Protein AF-A0A8T6SCQ6-F1 (afdb_monomer_lite)

Sequence (68 aa):
MSERELDLSPMELGISPTGEPSWLDRVMRLRDREDLGLFKLGYLEALLRIADWKGSKIETGQQRESEK

pLDDT: mean 88.83, std 12.03, range [55.25, 98.25]

Structure (mmCIF, N/CA/C/O backbone):
data_AF-A0A8T6SCQ6-F1
#
_entry.id   AF-A0A8T6SCQ6-F1
#
loop_
_atom_site.group_PDB
_atom_site.id
_atom_site.type_symbol
_atom_site.label_atom_id
_atom_site.label_alt_id
_atom_site.label_comp_id
_atom_site.label_asym_id
_atom_site.label_entity_id
_atom_site.label_seq_id
_atom_site.pdbx_PDB_ins_code
_atom_site.Cartn_x
_atom_site.Cartn_y
_atom_site.Cartn_z
_atom_site.occupancy
_atom_site.B_iso_or_equiv
_atom_site.auth_seq_id
_atom_site.auth_comp_id
_atom_site.auth_asym_id
_atom_site.auth_atom_id
_atom_site.pdbx_PDB_model_num
ATOM 1 N N . MET A 1 1 ? 19.588 -21.729 19.650 1.00 55.25 1 MET A N 1
ATOM 2 C CA . MET A 1 1 ? 18.806 -20.674 18.972 1.00 55.25 1 MET A CA 1
ATOM 3 C C . MET A 1 1 ? 19.280 -20.633 17.529 1.00 55.25 1 MET A C 1
ATOM 5 O O . MET A 1 1 ? 20.487 -20.644 17.342 1.00 55.25 1 MET A O 1
ATOM 9 N N . SER A 1 2 ? 18.393 -20.708 16.534 1.00 78.25 2 SER A N 1
ATOM 10 C CA . SER A 1 2 ? 18.798 -20.623 15.121 1.00 78.25 2 SER A CA 1
ATOM 11 C C . SER A 1 2 ? 19.092 -19.169 14.758 1.00 78.25 2 SER A C 1
ATOM 13 O O . SER A 1 2 ? 18.227 -18.318 14.973 1.00 78.25 2 SER A O 1
ATOM 15 N N . GLU A 1 3 ? 20.264 -18.897 14.198 1.00 81.69 3 GLU A N 1
ATOM 16 C CA . GLU A 1 3 ? 20.568 -17.611 13.571 1.00 81.69 3 GLU A CA 1
ATOM 1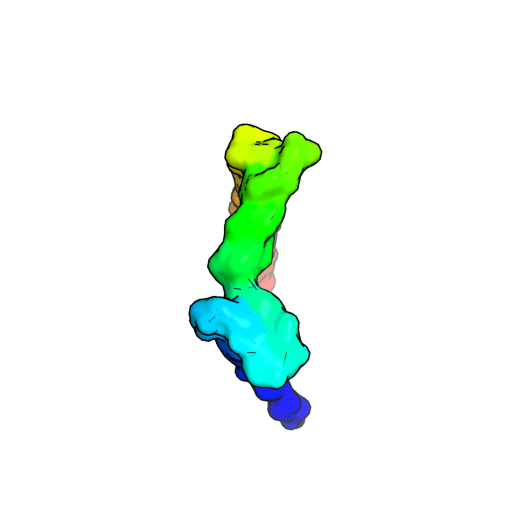7 C C . GLU A 1 3 ? 19.689 -17.426 12.324 1.00 81.69 3 GLU A C 1
ATOM 19 O O . GLU A 1 3 ? 19.443 -18.380 11.581 1.00 81.69 3 GLU A O 1
ATOM 24 N N . ARG A 1 4 ? 19.142 -16.220 12.140 1.00 86.75 4 ARG A N 1
ATOM 25 C CA . ARG A 1 4 ? 18.348 -15.840 10.967 1.00 86.75 4 ARG A CA 1
ATOM 26 C C . ARG A 1 4 ? 18.935 -14.566 10.387 1.00 86.75 4 ARG A C 1
ATOM 28 O O . ARG A 1 4 ? 19.016 -13.562 11.088 1.00 86.75 4 ARG A O 1
ATOM 35 N N . GLU A 1 5 ? 19.318 -14.627 9.122 1.00 90.62 5 GLU A N 1
ATOM 36 C CA . GLU A 1 5 ? 19.831 -13.486 8.374 1.00 90.62 5 GLU A CA 1
ATOM 37 C C . GLU A 1 5 ? 18.670 -12.739 7.704 1.00 90.62 5 GLU A C 1
ATOM 39 O O . GLU A 1 5 ? 17.726 -13.360 7.207 1.00 90.62 5 GLU A O 1
ATOM 44 N N . LEU A 1 6 ? 18.713 -11.405 7.742 1.00 90.06 6 LEU A N 1
ATOM 45 C CA . LEU A 1 6 ? 17.722 -10.542 7.106 1.00 90.06 6 LEU A CA 1
ATOM 46 C C . LEU A 1 6 ? 18.318 -9.975 5.818 1.00 90.06 6 LEU A C 1
ATOM 48 O O . LEU A 1 6 ? 19.278 -9.210 5.871 1.00 90.06 6 LEU A O 1
ATOM 52 N N . ASP A 1 7 ? 17.719 -10.311 4.680 1.00 90.12 7 ASP A N 1
ATOM 53 C CA . ASP A 1 7 ? 18.074 -9.698 3.403 1.00 90.12 7 ASP A CA 1
ATOM 54 C C . ASP A 1 7 ? 17.441 -8.302 3.287 1.00 90.12 7 ASP A C 1
ATOM 56 O O . ASP A 1 7 ? 16.218 -8.140 3.354 1.00 90.12 7 ASP A O 1
ATOM 60 N N . LEU A 1 8 ? 18.289 -7.286 3.123 1.00 92.56 8 LEU A N 1
ATOM 61 C CA . LEU A 1 8 ? 17.892 -5.887 2.975 1.00 92.56 8 LEU A CA 1
ATOM 62 C C . LEU A 1 8 ? 17.967 -5.389 1.528 1.00 92.56 8 LEU A C 1
ATOM 64 O O . LEU A 1 8 ? 17.663 -4.221 1.294 1.00 92.56 8 LEU A O 1
ATOM 68 N N . SER A 1 9 ? 18.283 -6.252 0.558 1.00 93.06 9 SER A N 1
ATOM 69 C CA . SER A 1 9 ? 18.314 -5.908 -0.872 1.00 93.06 9 SER A CA 1
ATOM 70 C C . SER A 1 9 ? 17.071 -5.134 -1.357 1.00 93.06 9 SER A C 1
ATOM 72 O O . SER A 1 9 ? 17.232 -4.193 -2.132 1.00 93.06 9 SER A O 1
ATOM 74 N N . PRO A 1 10 ? 15.831 -5.412 -0.887 1.00 94.19 10 PRO A N 1
ATOM 75 C CA . PRO A 1 10 ? 14.656 -4.629 -1.288 1.00 94.19 10 PRO A CA 1
ATOM 76 C C . PRO A 1 10 ? 14.666 -3.156 -0.845 1.00 94.19 10 PRO A C 1
ATOM 78 O O . PRO A 1 10 ? 13.861 -2.372 -1.343 1.00 94.19 10 PRO A O 1
ATOM 81 N N . MET A 1 11 ? 15.510 -2.772 0.115 1.00 94.12 11 MET A N 1
ATOM 82 C CA . MET A 1 11 ? 15.634 -1.388 0.591 1.00 94.12 11 MET A CA 1
ATOM 83 C C . MET A 1 11 ? 16.540 -0.534 -0.305 1.00 94.12 11 MET A C 1
ATOM 85 O O . MET A 1 11 ? 16.484 0.694 -0.231 1.00 94.12 11 MET A O 1
ATOM 89 N N . GLU A 1 12 ? 17.367 -1.161 -1.143 1.00 94.12 12 GLU A N 1
ATOM 90 C CA . GLU A 1 12 ? 18.204 -0.465 -2.119 1.00 94.12 12 GLU A CA 1
ATOM 91 C C . GLU A 1 12 ? 17.370 0.034 -3.304 1.00 94.12 12 GLU A C 1
ATOM 93 O O . GLU A 1 12 ? 16.282 -0.471 -3.579 1.00 94.12 12 GLU A O 1
ATOM 98 N N . LEU A 1 13 ? 17.860 1.055 -4.013 1.00 92.75 13 LEU A N 1
ATOM 99 C CA . LEU A 1 13 ? 17.173 1.597 -5.186 1.00 92.75 13 LEU A CA 1
ATOM 100 C C . LEU A 1 13 ? 17.446 0.750 -6.431 1.00 92.75 13 LEU A C 1
ATOM 102 O O . LEU A 1 13 ? 18.583 0.375 -6.706 1.00 92.75 13 LEU A O 1
ATOM 106 N N . GLY A 1 14 ? 16.407 0.556 -7.243 1.00 90.69 14 GLY A N 1
ATOM 107 C CA . GLY A 1 14 ? 16.499 -0.156 -8.512 1.00 90.69 14 GLY A CA 1
ATOM 108 C C . GLY A 1 14 ? 16.337 -1.668 -8.363 1.00 90.69 14 GLY A C 1
ATOM 109 O O . GLY A 1 14 ? 15.483 -2.145 -7.617 1.00 90.69 14 GLY A O 1
ATOM 110 N N . ILE A 1 15 ? 17.114 -2.419 -9.143 1.00 92.25 15 ILE A N 1
ATOM 111 C CA . ILE A 1 15 ? 17.028 -3.878 -9.224 1.00 92.25 15 ILE A CA 1
ATOM 112 C C . ILE A 1 15 ? 18.213 -4.486 -8.477 1.00 92.25 15 ILE A C 1
ATOM 114 O O . ILE A 1 15 ? 19.358 -4.123 -8.746 1.00 92.25 15 ILE A O 1
ATOM 118 N N . SER A 1 16 ? 17.935 -5.418 -7.565 1.00 92.81 16 SER A N 1
ATOM 119 C CA . SER A 1 16 ? 18.968 -6.145 -6.829 1.00 92.81 16 SER A CA 1
ATOM 120 C C . SER A 1 16 ? 19.849 -6.981 -7.775 1.00 92.81 16 SER A C 1
ATOM 122 O O . SER A 1 16 ? 19.435 -7.306 -8.894 1.00 92.81 16 SER A O 1
ATOM 124 N N . PRO A 1 17 ? 21.030 -7.446 -7.328 1.00 89.12 17 PRO A N 1
ATOM 125 C CA . PRO A 1 17 ? 21.846 -8.390 -8.100 1.00 89.12 17 PRO A CA 1
ATOM 126 C C . PRO A 1 17 ? 21.110 -9.686 -8.486 1.00 89.12 17 PRO A C 1
ATOM 128 O O . PRO A 1 17 ? 21.468 -10.335 -9.466 1.00 89.12 17 PRO A O 1
ATOM 131 N N . THR A 1 18 ? 20.073 -10.059 -7.730 1.00 89.44 18 THR A N 1
ATOM 132 C CA . THR A 1 18 ? 19.218 -11.230 -7.978 1.00 89.44 18 THR A CA 1
ATOM 133 C C . THR A 1 18 ? 18.028 -10.938 -8.898 1.00 89.44 18 THR A C 1
ATOM 135 O O . THR A 1 18 ? 17.259 -11.846 -9.205 1.00 89.44 18 THR A O 1
ATOM 138 N N . GLY A 1 19 ? 17.878 -9.700 -9.380 1.00 92.06 19 GLY A N 1
ATOM 139 C CA . GLY A 1 19 ? 16.808 -9.302 -10.297 1.00 92.06 19 GLY A CA 1
ATOM 140 C C . GLY A 1 19 ? 15.514 -8.849 -9.614 1.00 92.06 19 GLY A C 1
ATOM 141 O O . GLY A 1 19 ? 14.524 -8.590 -10.301 1.00 92.06 19 GLY A O 1
ATOM 142 N N . GLU A 1 20 ? 15.490 -8.738 -8.284 1.00 94.31 20 GLU A N 1
ATOM 143 C CA . GLU A 1 20 ? 14.300 -8.312 -7.552 1.00 94.31 20 GLU A CA 1
ATOM 144 C C . GLU A 1 20 ? 14.153 -6.783 -7.522 1.00 94.31 20 GLU A C 1
ATOM 146 O O . GLU A 1 20 ? 15.140 -6.069 -7.346 1.00 94.31 20 GLU A O 1
ATOM 151 N N . PRO A 1 21 ? 12.924 -6.247 -7.652 1.00 95.88 21 PRO A N 1
ATOM 152 C CA . PRO A 1 21 ? 12.696 -4.811 -7.577 1.00 95.88 21 PRO A CA 1
ATOM 153 C C . PRO A 1 21 ? 12.767 -4.295 -6.139 1.00 95.88 21 PRO A C 1
ATOM 155 O O . PRO A 1 21 ? 12.283 -4.956 -5.209 1.00 95.88 21 PRO A O 1
ATOM 158 N N . SER A 1 22 ? 13.262 -3.065 -6.004 1.00 96.31 22 SER A N 1
ATOM 159 C CA . SER A 1 22 ? 13.206 -2.263 -4.783 1.00 96.31 22 SER A CA 1
ATOM 160 C C . SER A 1 22 ? 11.784 -2.097 -4.243 1.00 96.31 22 SER A C 1
ATOM 162 O O . SER A 1 22 ? 10.788 -2.196 -4.971 1.00 96.31 22 SER A O 1
ATOM 164 N N . TRP A 1 23 ? 11.668 -1.765 -2.959 1.00 95.44 23 TRP A N 1
ATOM 165 C CA . TRP A 1 23 ? 10.400 -1.374 -2.345 1.00 95.44 23 TRP A CA 1
ATOM 166 C C . TRP A 1 23 ? 9.746 -0.206 -3.072 1.00 95.44 23 TRP A C 1
ATOM 168 O O . TRP A 1 23 ? 8.533 -0.218 -3.285 1.00 95.44 23 TRP A O 1
ATOM 178 N N . LEU A 1 24 ? 10.548 0.771 -3.498 1.00 95.31 24 LEU A N 1
ATOM 179 C CA . LEU A 1 24 ? 10.055 1.913 -4.252 1.00 95.31 24 LEU A CA 1
ATOM 180 C C . LEU A 1 24 ? 9.404 1.458 -5.562 1.00 95.31 24 LEU A C 1
ATOM 182 O O . LEU A 1 24 ? 8.254 1.806 -5.820 1.00 95.31 24 LEU A O 1
ATOM 186 N N . ASP A 1 25 ? 10.090 0.626 -6.347 1.00 95.81 25 ASP A N 1
ATOM 187 C CA . ASP A 1 25 ? 9.563 0.110 -7.614 1.00 95.81 25 ASP A CA 1
ATOM 188 C C . ASP A 1 25 ? 8.292 -0.722 -7.414 1.00 95.81 25 ASP A C 1
ATOM 190 O O . ASP A 1 25 ? 7.334 -0.592 -8.181 1.00 95.81 25 ASP A O 1
ATOM 194 N N . ARG A 1 26 ? 8.244 -1.553 -6.365 1.00 94.69 26 ARG A N 1
ATOM 195 C CA . ARG A 1 26 ? 7.048 -2.339 -6.015 1.00 94.69 26 ARG A CA 1
ATOM 196 C C . ARG A 1 26 ? 5.850 -1.429 -5.729 1.00 94.69 26 ARG A C 1
ATOM 198 O O . ARG A 1 26 ? 4.764 -1.669 -6.259 1.00 94.69 26 ARG A O 1
ATOM 205 N N . VAL A 1 27 ? 6.043 -0.374 -4.937 1.00 93.12 27 VAL A N 1
ATOM 206 C CA . VAL A 1 27 ? 4.977 0.575 -4.580 1.00 93.12 27 VAL A CA 1
ATOM 207 C C . VAL A 1 27 ? 4.541 1.407 -5.787 1.00 93.12 27 VAL A C 1
ATOM 209 O O . VAL A 1 27 ? 3.341 1.582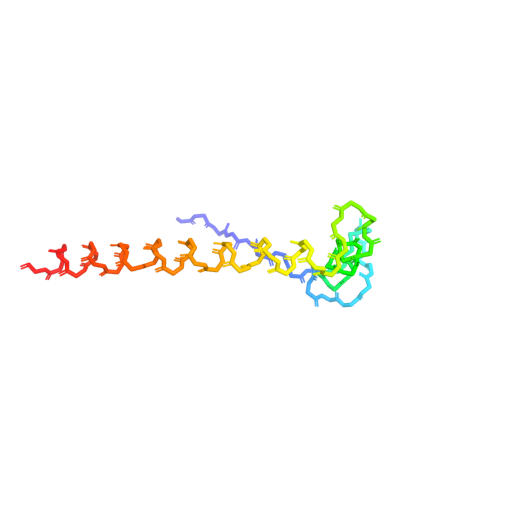 -5.997 1.00 93.12 27 VAL A O 1
ATOM 212 N N . MET A 1 28 ? 5.480 1.868 -6.619 1.00 94.50 28 MET A N 1
ATOM 213 C CA . MET A 1 28 ? 5.162 2.613 -7.844 1.00 94.50 28 MET A CA 1
ATOM 214 C C . MET A 1 28 ? 4.326 1.768 -8.808 1.00 94.50 28 MET A C 1
ATOM 216 O O . MET A 1 28 ? 3.277 2.215 -9.264 1.00 94.50 28 MET A O 1
ATOM 220 N N . ARG A 1 29 ? 4.706 0.503 -9.029 1.00 94.75 29 ARG A N 1
ATOM 221 C CA . ARG A 1 29 ? 3.914 -0.429 -9.848 1.00 94.75 29 ARG A CA 1
ATOM 222 C C . ARG A 1 29 ? 2.511 -0.642 -9.287 1.00 94.75 29 ARG A C 1
ATOM 224 O O . ARG A 1 29 ? 1.559 -0.694 -10.055 1.00 94.75 29 ARG A O 1
ATOM 231 N N . LEU A 1 30 ? 2.365 -0.758 -7.965 1.00 94.94 30 LEU A N 1
ATOM 232 C CA . LEU A 1 30 ? 1.055 -0.915 -7.329 1.00 94.94 30 LEU A CA 1
ATOM 233 C C . LEU A 1 30 ? 0.173 0.329 -7.511 1.00 94.94 30 LEU A C 1
ATOM 235 O O . LEU A 1 30 ? -1.018 0.195 -7.780 1.00 94.94 30 LEU A O 1
ATOM 239 N N .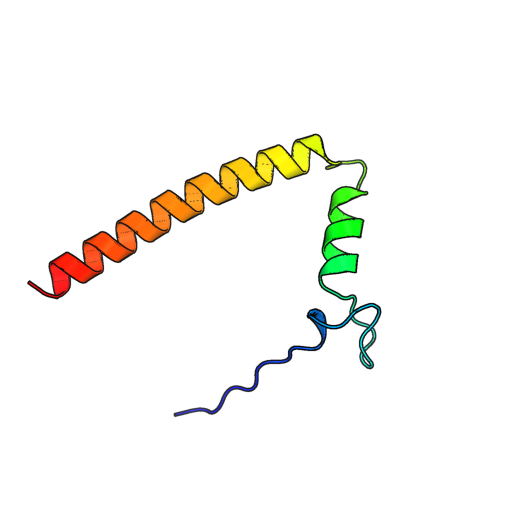 ARG A 1 31 ? 0.761 1.524 -7.390 1.00 95.25 31 ARG A N 1
ATOM 240 C CA . ARG A 1 31 ? 0.092 2.810 -7.626 1.00 95.25 31 ARG A CA 1
ATOM 241 C C . ARG A 1 31 ? -0.370 2.956 -9.076 1.00 95.25 31 ARG A C 1
ATOM 243 O O . ARG A 1 31 ? -1.466 3.461 -9.303 1.00 95.25 31 ARG A O 1
ATOM 250 N N . ASP A 1 32 ? 0.459 2.529 -10.024 1.00 96.75 32 ASP A N 1
ATOM 251 C CA . ASP A 1 32 ? 0.234 2.723 -11.461 1.00 96.75 32 ASP A CA 1
ATOM 252 C C . ASP A 1 32 ? -0.701 1.663 -12.073 1.00 96.75 32 ASP A C 1
ATOM 254 O O . ASP A 1 32 ? -1.105 1.783 -13.228 1.00 96.75 32 ASP A O 1
ATOM 258 N N . ARG A 1 33 ? -1.094 0.636 -11.307 1.00 97.44 33 ARG A N 1
ATOM 259 C CA . ARG A 1 33 ? -2.098 -0.347 -11.733 1.00 97.44 33 ARG A CA 1
ATOM 260 C C . ARG A 1 33 ? -3.456 0.310 -11.966 1.00 97.44 33 ARG A C 1
ATOM 262 O O . ARG A 1 33 ? -4.031 0.883 -11.043 1.00 97.44 33 ARG A O 1
ATOM 269 N N . GLU A 1 34 ? -4.013 0.127 -13.160 1.00 96.06 34 GLU A N 1
ATOM 270 C CA . GLU A 1 34 ? -5.304 0.703 -13.567 1.00 96.06 34 GLU A CA 1
ATOM 271 C C . GLU A 1 34 ? -6.475 0.286 -12.665 1.00 96.06 34 GLU A C 1
ATOM 273 O O . GLU A 1 34 ? -7.392 1.067 -12.418 1.00 96.06 34 GLU A O 1
ATOM 278 N N . ASP A 1 35 ? -6.443 -0.934 -12.127 1.00 96.94 35 ASP A N 1
ATOM 279 C CA . ASP A 1 35 ? -7.497 -1.458 -11.261 1.00 96.94 35 ASP A CA 1
ATOM 280 C C . ASP A 1 35 ? -7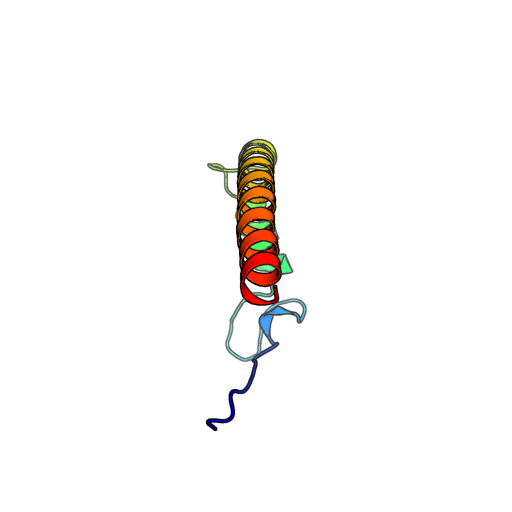.424 -0.931 -9.818 1.00 96.94 35 ASP A C 1
ATOM 282 O O . ASP A 1 35 ? -8.398 -1.067 -9.069 1.00 96.94 35 ASP A O 1
ATOM 286 N N . LEU A 1 36 ? -6.311 -0.305 -9.428 1.00 96.06 36 LEU A N 1
ATOM 287 C CA . LEU A 1 36 ? -6.106 0.297 -8.111 1.00 96.06 36 LEU A CA 1
ATOM 288 C C . LEU A 1 36 ? -6.039 1.825 -8.209 1.00 96.06 36 LEU A C 1
ATOM 290 O O . LEU A 1 36 ? -6.907 2.524 -7.680 1.00 96.06 36 LEU A O 1
ATOM 294 N N . GLY A 1 37 ? -5.022 2.352 -8.886 1.00 94.38 37 GLY A N 1
ATOM 295 C CA . GLY A 1 37 ? -4.741 3.778 -8.928 1.00 94.38 37 GLY A CA 1
ATOM 296 C C . GLY A 1 37 ? -4.512 4.388 -7.539 1.00 94.38 37 GLY A C 1
ATOM 297 O O . GLY A 1 37 ? -4.572 3.731 -6.497 1.00 94.38 37 GLY A O 1
ATOM 298 N N . LEU A 1 38 ? -4.303 5.702 -7.513 1.00 95.25 38 LEU A N 1
ATOM 299 C CA . LEU A 1 38 ? -4.053 6.451 -6.278 1.00 95.25 38 LEU A CA 1
ATOM 300 C C . LEU A 1 38 ? -5.210 6.357 -5.270 1.00 95.25 38 LEU A C 1
ATOM 302 O O . LEU A 1 38 ? -4.984 6.171 -4.075 1.00 95.25 38 LEU A O 1
ATOM 306 N N . PHE A 1 39 ? -6.454 6.475 -5.740 1.00 95.50 39 PHE A N 1
ATOM 307 C CA . PHE A 1 39 ? -7.613 6.602 -4.854 1.00 95.50 39 PHE A CA 1
ATOM 308 C C . PHE A 1 39 ? -8.008 5.286 -4.184 1.00 95.50 39 PHE A C 1
ATOM 310 O O . PHE A 1 39 ? -8.215 5.264 -2.969 1.00 95.50 39 PHE A O 1
ATOM 317 N N . LYS A 1 40 ? -8.093 4.179 -4.937 1.00 97.19 40 LYS A N 1
ATOM 318 C CA . LYS A 1 40 ? -8.445 2.883 -4.338 1.00 97.19 40 LYS A CA 1
ATOM 319 C C . LYS A 1 40 ? -7.327 2.402 -3.423 1.00 97.19 40 LYS A C 1
ATOM 321 O O . LYS A 1 40 ? -7.615 1.896 -2.343 1.00 97.19 40 LYS A O 1
ATOM 326 N N . LEU A 1 41 ? -6.068 2.609 -3.818 1.00 96.44 41 LEU A N 1
ATOM 327 C CA . LEU A 1 41 ? -4.926 2.267 -2.978 1.00 96.44 41 LEU A CA 1
ATOM 328 C C . LEU A 1 41 ? -4.940 3.057 -1.660 1.00 96.44 41 LEU A C 1
ATOM 330 O O . LEU A 1 41 ? -4.791 2.459 -0.600 1.00 96.44 41 LEU A O 1
ATOM 334 N N . GLY A 1 42 ? -5.212 4.367 -1.702 1.00 95.75 42 GLY A N 1
ATOM 335 C CA . GLY A 1 42 ? -5.347 5.188 -0.494 1.00 95.75 42 GLY A CA 1
ATOM 336 C C . GLY A 1 42 ? -6.499 4.751 0.420 1.00 95.75 42 GLY A C 1
ATOM 337 O O . GLY A 1 42 ? -6.348 4.730 1.640 1.00 95.75 42 GLY A O 1
ATOM 338 N N . TYR A 1 43 ? -7.636 4.344 -0.154 1.00 97.94 43 TYR A N 1
ATOM 339 C CA . TYR A 1 43 ? -8.749 3.780 0.616 1.00 97.94 43 TYR A CA 1
ATOM 340 C C . TYR A 1 43 ? -8.360 2.475 1.329 1.00 97.94 43 TYR A C 1
ATOM 342 O O . TYR A 1 43 ? -8.638 2.315 2.518 1.00 97.94 43 TYR A O 1
ATOM 350 N N . LEU A 1 44 ? -7.687 1.559 0.626 1.00 97.38 44 LEU A N 1
ATOM 351 C CA . LEU A 1 44 ? -7.223 0.295 1.202 1.00 97.38 44 LEU A CA 1
ATOM 352 C C . LEU A 1 44 ? -6.181 0.516 2.308 1.00 97.38 44 LEU A C 1
ATOM 354 O O . LEU A 1 44 ? -6.27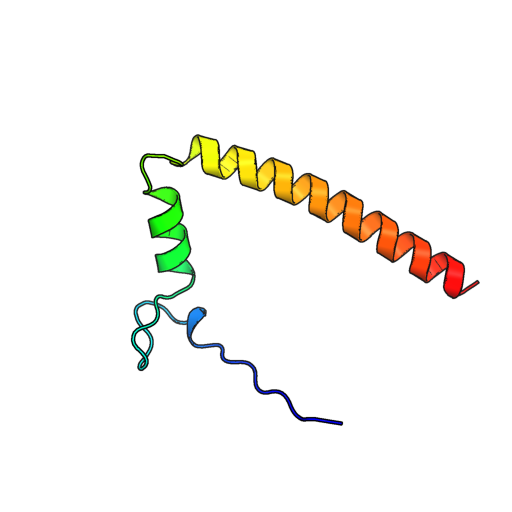2 -0.129 3.349 1.00 97.38 44 LEU A O 1
ATOM 358 N N . GLU A 1 45 ? -5.251 1.456 2.124 1.00 96.75 45 GLU A N 1
ATOM 359 C CA . GLU A 1 45 ? -4.278 1.841 3.157 1.00 96.75 45 GLU A CA 1
ATOM 360 C C . GLU A 1 45 ? -4.976 2.374 4.413 1.00 96.75 45 GLU A C 1
ATOM 362 O O . GLU A 1 45 ? -4.627 1.992 5.528 1.00 96.75 45 GLU A O 1
ATOM 367 N N . ALA A 1 46 ? -6.012 3.206 4.262 1.00 98.19 46 ALA A N 1
ATOM 368 C CA . ALA A 1 46 ? -6.776 3.703 5.403 1.00 98.19 46 ALA A CA 1
A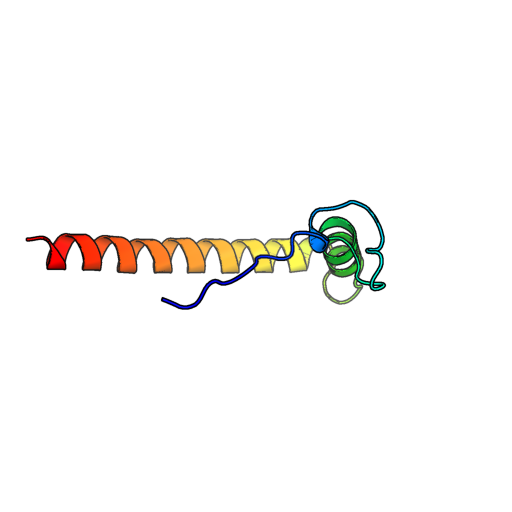TOM 369 C C . ALA A 1 46 ? -7.482 2.567 6.168 1.00 98.19 46 ALA A C 1
ATOM 371 O O . ALA A 1 46 ? -7.468 2.551 7.402 1.00 98.19 46 ALA A O 1
ATOM 372 N N . LEU A 1 47 ? -8.066 1.595 5.456 1.00 98.25 47 LEU A N 1
ATOM 373 C CA . LEU A 1 47 ? -8.669 0.412 6.080 1.00 98.25 47 LEU A CA 1
ATOM 374 C C . LEU A 1 47 ? -7.631 -0.433 6.822 1.00 98.25 47 LEU A C 1
ATOM 376 O O . LEU A 1 47 ? -7.858 -0.801 7.977 1.00 98.25 47 LEU A O 1
ATOM 380 N N . LEU A 1 48 ? -6.497 -0.713 6.173 1.00 97.00 48 LEU A N 1
ATOM 381 C CA . LEU A 1 48 ? -5.397 -1.474 6.756 1.00 97.00 48 LEU A CA 1
ATOM 382 C C . LEU A 1 48 ? -4.871 -0.787 8.019 1.00 97.00 48 LEU A C 1
ATOM 384 O O . LEU A 1 48 ? -4.742 -1.434 9.054 1.00 97.00 48 LEU A O 1
ATOM 388 N N . ARG A 1 49 ? -4.665 0.534 7.973 1.00 97.31 49 ARG A N 1
ATOM 389 C CA . ARG A 1 49 ? -4.204 1.335 9.113 1.00 97.31 49 ARG A CA 1
ATOM 390 C C . ARG A 1 49 ? -5.141 1.242 10.315 1.00 97.31 49 ARG A C 1
ATOM 392 O O . ARG A 1 49 ? -4.687 1.088 11.444 1.00 97.31 49 ARG A O 1
ATOM 399 N N . ILE A 1 50 ? -6.452 1.334 10.086 1.00 97.81 50 ILE A N 1
ATOM 400 C CA . ILE A 1 50 ? -7.447 1.220 11.162 1.00 97.81 50 ILE A CA 1
ATOM 401 C C . ILE A 1 50 ? -7.449 -0.196 11.752 1.00 97.81 50 ILE A C 1
ATOM 403 O O . ILE A 1 50 ? -7.611 -0.349 12.965 1.00 97.81 50 ILE A O 1
ATOM 407 N N . ALA A 1 51 ? -7.301 -1.228 10.916 1.00 96.44 51 ALA A N 1
ATOM 408 C CA . ALA A 1 51 ? -7.224 -2.612 11.373 1.00 96.44 51 ALA A CA 1
ATOM 409 C C . ALA A 1 51 ? -5.971 -2.856 12.227 1.00 96.44 51 ALA A C 1
ATOM 411 O O . ALA A 1 51 ? -6.089 -3.417 13.316 1.00 96.44 51 ALA A O 1
ATOM 412 N N . ASP A 1 52 ? -4.817 -2.360 11.779 1.00 96.06 52 ASP A N 1
ATOM 413 C CA . ASP A 1 52 ? -3.540 -2.425 12.493 1.00 96.06 52 ASP A CA 1
ATOM 414 C C . ASP A 1 52 ? -3.634 -1.771 13.880 1.00 96.06 52 ASP A C 1
ATOM 416 O O . ASP A 1 52 ? -3.411 -2.428 14.895 1.00 96.06 52 ASP A O 1
ATOM 420 N N . TRP A 1 53 ? -4.135 -0.531 13.958 1.00 94.94 53 TRP A N 1
ATOM 421 C CA . TRP A 1 53 ? -4.334 0.163 15.238 1.00 94.94 53 TRP A CA 1
ATOM 422 C C . TRP A 1 53 ? -5.223 -0.605 16.217 1.00 94.94 53 TRP A C 1
ATOM 424 O O . TRP A 1 53 ? -4.966 -0.626 17.424 1.00 94.94 53 TRP A O 1
ATOM 434 N N . LYS A 1 54 ? -6.296 -1.224 15.714 1.00 94.12 54 LYS A N 1
ATOM 435 C CA . LYS A 1 54 ? -7.183 -2.047 16.543 1.00 94.12 54 LYS A CA 1
ATOM 436 C C . LYS A 1 54 ? -6.476 -3.315 17.018 1.00 94.12 54 LYS A C 1
ATOM 438 O O . LYS A 1 54 ? -6.625 -3.658 18.189 1.00 94.12 54 LYS A O 1
ATOM 443 N N . GLY A 1 55 ? -5.708 -3.966 16.146 1.00 92.44 55 GLY A N 1
ATOM 444 C CA . GLY A 1 55 ? -4.916 -5.151 16.469 1.00 92.44 55 GLY A CA 1
ATOM 445 C C . GLY A 1 55 ? -3.883 -4.875 17.560 1.00 92.44 55 GLY A C 1
ATOM 446 O O . GLY A 1 55 ? -3.913 -5.521 18.606 1.00 92.44 55 GLY A O 1
ATOM 447 N N . SER A 1 56 ? -3.050 -3.845 17.387 1.00 88.94 56 SER A N 1
ATOM 448 C CA . SER A 1 56 ? -2.010 -3.497 18.365 1.00 88.94 56 SER A CA 1
ATOM 449 C C . SER A 1 56 ? -2.585 -3.106 19.727 1.00 88.94 56 SER A C 1
ATOM 451 O O . SER A 1 56 ? -1.992 -3.403 20.765 1.00 88.94 56 SER A O 1
ATOM 453 N N . LYS A 1 57 ? -3.760 -2.457 19.759 1.00 87.88 57 LYS A N 1
ATOM 454 C CA . LYS A 1 57 ? -4.434 -2.120 21.023 1.00 87.88 57 LYS A CA 1
ATOM 455 C C . LYS A 1 57 ? -4.836 -3.371 21.811 1.00 87.88 57 LYS A C 1
ATOM 457 O O . LYS A 1 57 ? -4.724 -3.357 23.035 1.00 87.88 57 LYS A O 1
ATOM 462 N N . ILE A 1 58 ? -5.306 -4.420 21.134 1.00 86.12 58 ILE A N 1
ATOM 463 C CA . ILE A 1 58 ? -5.673 -5.695 21.771 1.00 86.12 58 ILE A CA 1
ATOM 464 C C . ILE A 1 58 ? -4.425 -6.358 22.360 1.00 86.12 58 ILE A C 1
ATOM 466 O O . ILE A 1 58 ? -4.423 -6.691 23.542 1.00 86.12 58 ILE A O 1
ATOM 470 N N . GLU A 1 59 ? -3.353 -6.466 21.574 1.00 79.81 59 GLU A N 1
ATOM 471 C CA . GLU A 1 59 ? -2.088 -7.074 22.005 1.00 79.81 59 GLU A CA 1
ATOM 472 C C . GLU A 1 59 ? -1.476 -6.342 23.211 1.00 79.81 59 GLU A C 1
ATOM 474 O O . GLU A 1 59 ? -1.138 -6.958 24.222 1.00 79.81 59 GLU A O 1
ATOM 479 N N . THR A 1 60 ? -1.432 -5.007 23.159 1.00 75.25 60 THR A N 1
ATOM 480 C CA . THR A 1 60 ? -0.911 -4.180 24.262 1.00 75.25 60 THR A CA 1
ATOM 481 C C . THR A 1 60 ? -1.757 -4.323 25.533 1.00 75.25 60 THR A C 1
ATOM 483 O O . THR A 1 60 ? -1.233 -4.259 26.645 1.00 75.25 60 THR A O 1
ATOM 486 N N . GLY A 1 61 ? -3.078 -4.486 25.394 1.00 70.62 61 GLY A N 1
ATOM 487 C CA . GLY A 1 61 ? -3.981 -4.722 26.523 1.00 70.62 61 GLY A CA 1
ATOM 488 C C . GLY A 1 61 ? -3.745 -6.082 27.180 1.00 70.62 61 GLY A C 1
ATOM 489 O O . GLY A 1 61 ? -3.625 -6.153 28.400 1.00 70.62 61 GLY A O 1
ATOM 490 N N . GLN A 1 62 ? -3.595 -7.133 26.372 1.00 63.28 62 GLN A N 1
ATOM 491 C CA . GLN A 1 62 ? -3.336 -8.496 26.843 1.00 63.28 62 GLN A CA 1
ATOM 492 C C . GLN A 1 62 ? -1.980 -8.627 27.547 1.00 63.28 62 GLN A C 1
ATOM 494 O O . GLN A 1 62 ? -1.905 -9.260 28.598 1.00 63.28 62 GLN A O 1
ATOM 499 N N . GLN A 1 63 ? -0.929 -7.980 27.032 1.00 59.09 63 GLN A N 1
ATOM 500 C CA . GLN A 1 63 ? 0.383 -7.955 27.693 1.00 59.09 63 GLN A CA 1
ATOM 501 C C . GLN A 1 63 ? 0.301 -7.325 29.093 1.00 59.09 63 GLN A C 1
ATOM 503 O O . GLN A 1 63 ? 0.779 -7.910 30.063 1.00 59.09 63 GLN A O 1
ATOM 508 N N . ARG A 1 64 ? -0.406 -6.196 29.239 1.00 59.41 64 ARG A N 1
ATOM 509 C CA . ARG A 1 64 ? -0.584 -5.520 30.539 1.00 59.41 64 ARG A CA 1
ATOM 510 C C . ARG A 1 64 ? -1.421 -6.308 31.546 1.00 59.41 64 ARG A C 1
ATOM 512 O O . ARG A 1 64 ? -1.256 -6.107 32.745 1.00 59.41 64 ARG A O 1
ATOM 519 N N . GLU A 1 65 ? -2.353 -7.134 31.082 1.00 61.34 65 GLU A N 1
ATOM 520 C CA . GLU A 1 65 ? -3.137 -8.025 31.946 1.00 61.34 65 GLU A CA 1
ATOM 521 C C . GLU A 1 65 ? -2.330 -9.254 32.374 1.00 61.34 65 GLU A C 1
ATOM 523 O O . GLU A 1 65 ? -2.478 -9.692 33.506 1.00 61.34 65 GLU A O 1
ATOM 528 N N . SER A 1 66 ? -1.443 -9.772 31.518 1.00 59.12 66 SER A N 1
ATOM 529 C CA . SER A 1 66 ? -0.549 -10.887 31.868 1.00 59.12 66 SER A CA 1
ATOM 530 C C . SER A 1 66 ? 0.599 -10.510 32.816 1.00 59.12 66 SER A C 1
ATOM 532 O O . SER A 1 66 ? 1.180 -11.387 33.449 1.00 59.12 66 SER A O 1
ATOM 534 N N . GLU A 1 67 ? 0.934 -9.220 32.908 1.00 62.00 67 GLU A N 1
ATOM 535 C CA . GLU A 1 67 ? 1.974 -8.673 33.794 1.00 62.00 67 GLU A CA 1
ATOM 536 C C . GLU A 1 67 ? 1.446 -8.248 35.182 1.00 62.00 67 GLU A C 1
ATOM 538 O O . GLU A 1 67 ? 2.240 -7.840 36.034 1.00 62.00 67 GLU A O 1
ATOM 543 N N . LYS A 1 68 ? 0.127 -8.312 35.414 1.00 55.25 68 LYS A N 1
ATOM 544 C CA . LYS A 1 68 ? -0.526 -8.012 36.700 1.00 55.25 68 LYS A CA 1
ATOM 545 C C . LYS A 1 68 ? -0.867 -9.277 37.474 1.00 55.25 68 LYS A C 1
ATOM 547 O O . LYS A 1 68 ? -0.746 -9.214 38.717 1.00 55.25 68 LYS A O 1
#

Radius of gyration: 18.06 Å; chains: 1; bounding box: 31×27×50 Å

Secondary structure (DSSP, 8-state):
----PPP-GGGSSSB-TTSPBPHHHHHHHHHH-TTTHHHHHHHHHHHHHHHHHHHHHHHHHHHHHHT-

Foldseek 3Di:
DDDDDDDPQLCDAAAGPVRHHHPVVVVVVQCPDPVQHPVNVVVVVVVVVVVVVVVVVVVVVVVVVVVD